Protein AF-A0A9E5ESQ4-F1 (afdb_monomer_lite)

Radius of gyration: 21.02 Å; chains: 1; bounding box: 56×25×42 Å

Secondary structure (DSSP, 8-state):
-TTTSS-EEEE-S--HHHHHHHHHHHHHHHSS---PPPSSPEEEE-----HHHHHHHHHHHHHHHHHHTT---

pLDDT: mean 91.94, std 8.53, range [55.62, 98.62]

Structure (mmCIF, N/CA/C/O backbone):
data_AF-A0A9E5ESQ4-F1
#
_entry.id   AF-A0A9E5ESQ4-F1
#
loop_
_atom_site.group_PDB
_atom_site.id
_atom_site.type_symbol
_atom_site.label_atom_id
_atom_site.label_alt_id
_atom_site.label_comp_id
_atom_site.label_asym_id
_atom_site.label_entity_id
_atom_site.label_seq_id
_atom_site.pdbx_PDB_ins_code
_atom_site.Cartn_x
_atom_site.Cartn_y
_atom_site.Cartn_z
_atom_site.occupancy
_atom_site.B_iso_or_equiv
_atom_site.auth_seq_id
_atom_site.auth_comp_id
_atom_site.auth_asym_id
_atom_site.auth_atom_id
_atom_site.pdbx_PDB_model_num
ATOM 1 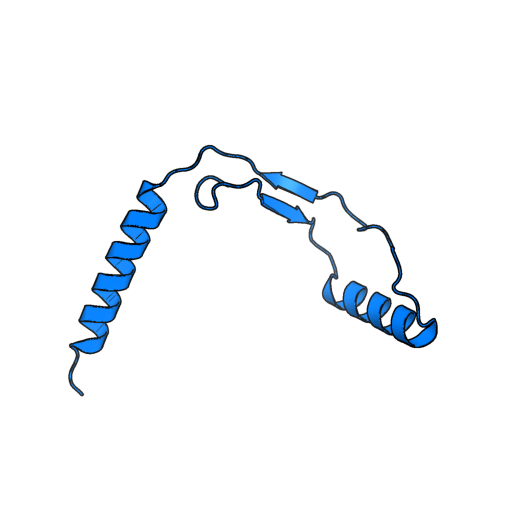N N . ALA A 1 1 ? 5.020 3.009 -13.659 1.00 82.44 1 ALA A N 1
ATOM 2 C CA . ALA A 1 1 ? 4.537 1.671 -14.068 1.00 82.44 1 ALA A CA 1
ATOM 3 C C . ALA A 1 1 ? 5.384 0.978 -15.143 1.00 82.44 1 ALA A C 1
ATOM 5 O O . ALA A 1 1 ? 5.303 -0.241 -15.238 1.00 82.44 1 ALA A O 1
ATOM 6 N N . SER A 1 2 ? 6.235 1.683 -15.902 1.00 92.56 2 SER A N 1
ATOM 7 C CA . SER A 1 2 ? 6.951 1.115 -17.062 1.00 92.56 2 SER A CA 1
ATOM 8 C C . SER A 1 2 ? 7.872 -0.072 -16.753 1.00 92.56 2 SER A C 1
ATOM 10 O O . SER A 1 2 ? 8.091 -0.920 -17.609 1.00 92.56 2 SER A O 1
ATOM 12 N N . ILE A 1 3 ? 8.391 -0.181 -15.529 1.00 95.00 3 ILE A N 1
ATOM 13 C CA . ILE A 1 3 ? 9.195 -1.340 -15.104 1.00 95.00 3 ILE A CA 1
ATOM 14 C C . ILE A 1 3 ? 8.300 -2.489 -14.612 1.00 95.00 3 ILE A C 1
ATOM 16 O O . ILE A 1 3 ? 8.570 -3.658 -14.880 1.00 95.00 3 ILE A O 1
ATOM 20 N N . PHE A 1 4 ? 7.233 -2.167 -13.879 1.00 94.19 4 PHE A N 1
ATOM 21 C CA . PHE A 1 4 ? 6.374 -3.155 -13.221 1.00 94.19 4 PHE A CA 1
ATOM 22 C C . PHE A 1 4 ? 5.371 -3.819 -14.174 1.00 94.19 4 PHE A C 1
ATOM 24 O O . PHE A 1 4 ? 4.923 -4.923 -13.886 1.00 94.19 4 PHE A O 1
ATOM 31 N N . GLY A 1 5 ? 5.041 -3.179 -15.301 1.00 93.44 5 GLY A N 1
ATOM 32 C CA . GLY A 1 5 ? 4.108 -3.717 -16.299 1.00 93.44 5 GLY A CA 1
ATOM 33 C C . GLY A 1 5 ? 2.636 -3.685 -15.877 1.00 93.44 5 GLY A C 1
ATOM 34 O O . GLY A 1 5 ? 1.796 -4.243 -16.572 1.00 93.44 5 GLY A O 1
ATOM 35 N N . VAL A 1 6 ? 2.325 -3.038 -14.753 1.00 95.50 6 VAL A N 1
ATOM 36 C CA . VAL A 1 6 ? 0.973 -2.875 -14.202 1.00 95.50 6 VAL A CA 1
ATOM 37 C C . VAL A 1 6 ? 0.791 -1.449 -13.670 1.00 95.50 6 VAL A C 1
ATOM 39 O O . VAL A 1 6 ? 1.798 -0.812 -13.322 1.00 95.50 6 VAL A O 1
ATOM 42 N N . PRO A 1 7 ? -0.451 -0.935 -13.582 1.00 96.69 7 PRO A N 1
ATOM 43 C CA . PRO A 1 7 ? -0.736 0.318 -12.888 1.00 96.69 7 PRO A CA 1
ATOM 44 C C . PRO A 1 7 ? -0.197 0.289 -11.454 1.00 96.69 7 PRO A C 1
ATOM 46 O O . PRO A 1 7 ? -0.339 -0.708 -10.745 1.00 96.69 7 PRO A O 1
ATOM 49 N N . VAL A 1 8 ? 0.437 1.379 -11.023 1.00 96.62 8 VAL A N 1
ATOM 50 C CA . VAL A 1 8 ? 0.990 1.504 -9.667 1.00 96.62 8 VAL A CA 1
ATOM 51 C C . VAL A 1 8 ? 0.162 2.514 -8.894 1.00 96.62 8 VAL A C 1
ATOM 53 O O . VAL A 1 8 ? 0.198 3.699 -9.216 1.00 96.62 8 VAL A O 1
ATOM 56 N N . ALA A 1 9 ? -0.562 2.049 -7.879 1.00 95.31 9 ALA A N 1
ATOM 57 C CA . ALA A 1 9 ? -1.297 2.906 -6.959 1.00 95.31 9 ALA A CA 1
ATOM 58 C C . ALA A 1 9 ? -0.405 3.312 -5.778 1.00 95.31 9 ALA A C 1
ATOM 60 O O . ALA A 1 9 ? 0.171 2.459 -5.103 1.00 95.31 9 ALA A O 1
ATOM 61 N N . VAL A 1 10 ? -0.306 4.614 -5.526 1.00 94.06 10 VAL A N 1
ATOM 62 C CA . VAL A 1 10 ? 0.443 5.209 -4.420 1.00 94.06 10 VAL A CA 1
ATOM 63 C C . VAL A 1 10 ? -0.547 5.950 -3.525 1.00 94.06 10 VAL A C 1
ATOM 65 O O . VAL A 1 10 ? -1.224 6.864 -4.001 1.00 94.06 10 VAL A O 1
ATOM 68 N N . PRO A 1 11 ? -0.687 5.562 -2.250 1.00 91.69 11 PRO A N 1
ATOM 69 C CA . PRO A 1 11 ? -1.538 6.291 -1.325 1.00 91.69 11 PRO A CA 1
ATOM 70 C C . PRO A 1 11 ? -0.862 7.606 -0.899 1.00 91.69 11 PRO A C 1
ATOM 72 O O . PRO A 1 11 ? 0.365 7.690 -0.822 1.00 91.69 11 PRO A O 1
ATOM 75 N N . ASN A 1 12 ? -1.657 8.648 -0.640 1.00 90.88 12 ASN A N 1
ATOM 76 C CA . ASN A 1 12 ? -1.138 9.918 -0.117 1.00 90.88 12 ASN A CA 1
ATOM 77 C C . ASN A 1 12 ? -0.547 9.726 1.280 1.00 90.88 12 ASN A C 1
ATOM 79 O O . ASN A 1 12 ? -1.220 9.076 2.080 1.00 90.88 12 ASN A O 1
ATOM 83 N N . PRO A 1 13 ? 0.609 10.334 1.610 1.00 90.31 13 PRO A N 1
ATOM 84 C CA . PRO A 1 13 ? 1.263 10.173 2.908 1.00 90.31 13 PRO A CA 1
ATOM 85 C C . PRO A 1 13 ? 0.298 10.239 4.099 1.00 90.31 13 PRO A C 1
ATOM 87 O O . PRO A 1 13 ? -0.550 11.126 4.163 1.00 90.31 13 PRO A O 1
ATOM 90 N N . GLY A 1 14 ? 0.450 9.313 5.044 1.00 89.25 14 GLY A N 1
ATOM 91 C CA . GLY A 1 14 ? -0.408 9.199 6.223 1.00 89.25 14 GLY A CA 1
ATOM 92 C C . GLY A 1 14 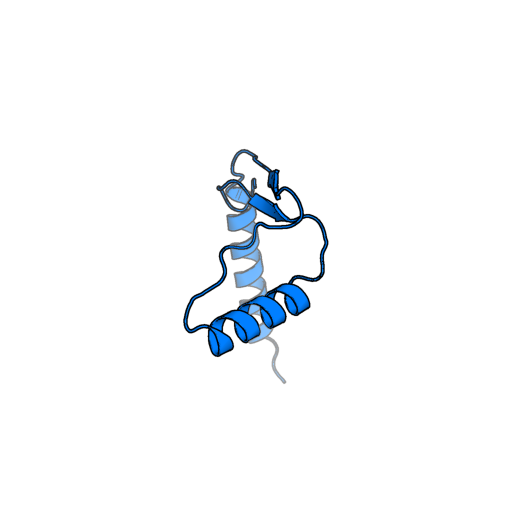? 0.179 8.262 7.278 1.00 89.25 14 GLY A C 1
ATOM 93 O O . GLY A 1 14 ? 1.247 7.674 7.083 1.00 89.25 14 GLY A O 1
ATOM 94 N N . GLU A 1 15 ? -0.521 8.106 8.399 1.00 93.00 15 GLU A N 1
ATOM 95 C CA . GLU A 1 15 ? -0.074 7.316 9.552 1.00 93.00 15 GLU A CA 1
ATOM 96 C C . GLU A 1 15 ? -0.487 5.839 9.443 1.00 93.00 15 GLU A C 1
ATOM 98 O O . GLU A 1 15 ? -1.050 5.259 10.368 1.00 93.00 15 GLU A O 1
ATOM 103 N N . TYR A 1 16 ? -0.165 5.177 8.326 1.00 91.62 16 TYR A N 1
ATOM 104 C CA . TYR A 1 16 ? -0.679 3.826 8.038 1.00 91.62 16 TYR A CA 1
ATOM 105 C C . TYR A 1 16 ? -0.360 2.777 9.109 1.00 91.62 16 TYR A C 1
ATOM 107 O O . TYR A 1 16 ? -1.078 1.784 9.241 1.00 91.62 16 TYR A O 1
ATOM 115 N N . VAL A 1 17 ? 0.722 2.978 9.868 1.00 95.44 17 VAL A N 1
ATOM 116 C CA . VAL A 1 17 ? 1.070 2.125 11.011 1.00 95.44 17 VAL A CA 1
ATOM 117 C C . VAL A 1 17 ? 0.076 2.327 12.157 1.00 95.44 17 VAL A C 1
ATOM 119 O O . VAL A 1 17 ? -0.445 1.341 12.678 1.00 95.44 17 VAL A O 1
ATOM 122 N N . ALA A 1 18 ? -0.221 3.578 12.521 1.00 95.25 18 ALA A N 1
ATOM 123 C CA . ALA A 1 18 ? -1.196 3.902 13.559 1.00 95.25 18 ALA A CA 1
ATOM 124 C C . ALA A 1 18 ? -2.605 3.451 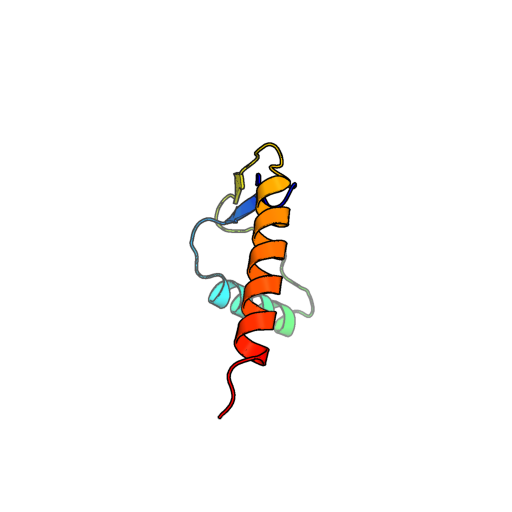13.146 1.00 95.25 18 ALA A C 1
ATOM 126 O O . ALA A 1 18 ? -3.285 2.775 13.919 1.00 95.25 18 ALA A O 1
ATOM 127 N N . ASP A 1 19 ? -2.997 3.697 11.894 1.00 93.69 19 ASP A N 1
ATOM 128 C CA . ASP A 1 19 ? -4.284 3.241 11.358 1.00 93.69 19 ASP A CA 1
ATOM 129 C C . ASP A 1 19 ? -4.386 1.711 11.347 1.00 93.69 19 ASP A C 1
ATOM 131 O O . ASP A 1 19 ? -5.453 1.129 11.567 1.00 93.69 19 ASP A O 1
ATOM 135 N N . GLY A 1 20 ? -3.273 1.031 11.057 1.00 95.00 20 GLY A N 1
ATOM 136 C CA . GLY A 1 20 ? -3.164 -0.421 11.121 1.00 95.00 20 GLY A CA 1
ATOM 137 C C . GLY A 1 20 ? -3.387 -0.937 12.540 1.00 95.00 20 GLY A C 1
ATOM 138 O O . GLY A 1 20 ? -4.211 -1.832 12.741 1.00 95.00 20 GLY A O 1
ATOM 139 N N . ALA A 1 21 ? -2.718 -0.329 13.521 1.00 97.75 21 ALA A N 1
ATOM 140 C CA . ALA A 1 21 ? -2.871 -0.668 14.931 1.00 97.75 21 ALA A CA 1
ATOM 141 C C . ALA A 1 21 ? -4.308 -0.428 15.423 1.00 97.75 21 ALA A C 1
ATOM 143 O O . ALA A 1 21 ? -4.895 -1.305 16.059 1.00 97.75 21 ALA A O 1
ATOM 144 N N . ALA A 1 22 ? -4.919 0.703 15.059 1.00 96.69 22 ALA A N 1
ATOM 145 C CA . ALA A 1 22 ? -6.304 1.015 15.405 1.00 96.69 22 ALA A CA 1
ATOM 146 C C . ALA A 1 22 ? -7.292 -0.003 14.808 1.00 96.69 22 ALA A C 1
ATOM 148 O O . ALA A 1 22 ? -8.169 -0.505 15.516 1.00 96.69 22 ALA A O 1
ATOM 149 N N . ARG A 1 23 ? -7.123 -0.380 13.528 1.00 96.88 23 ARG A N 1
ATOM 150 C CA . ARG A 1 23 ? -7.955 -1.417 12.888 1.00 96.88 23 ARG A CA 1
ATOM 151 C C . ARG A 1 23 ? -7.793 -2.776 13.564 1.00 96.88 23 ARG A C 1
ATOM 153 O O . ARG A 1 23 ? -8.784 -3.479 13.741 1.00 96.88 23 ARG A O 1
ATOM 160 N N . GLN A 1 24 ? -6.570 -3.153 13.934 1.00 98.12 24 GLN A N 1
ATOM 161 C CA . GLN A 1 24 ? -6.301 -4.416 14.624 1.00 98.12 24 GLN A CA 1
ATOM 162 C C . GLN A 1 24 ? -6.901 -4.439 16.034 1.00 98.12 24 GLN A C 1
ATOM 164 O O . GLN A 1 24 ? -7.522 -5.432 16.400 1.00 98.12 24 GLN A O 1
ATOM 169 N N . ALA A 1 25 ? -6.791 -3.347 16.794 1.00 98.50 25 ALA A N 1
ATOM 170 C CA . ALA A 1 25 ? -7.399 -3.231 18.118 1.00 98.50 25 ALA A CA 1
ATOM 171 C C . ALA A 1 25 ? -8.933 -3.316 18.049 1.00 98.50 25 ALA A C 1
ATOM 173 O O . ALA A 1 25 ? -9.550 -4.081 18.790 1.00 98.50 25 ALA A O 1
ATOM 174 N N . ALA A 1 26 ? -9.551 -2.594 17.110 1.00 98.44 26 ALA A N 1
ATOM 175 C CA . ALA A 1 26 ? -10.992 -2.660 16.878 1.00 98.44 26 ALA A CA 1
ATOM 176 C C . ALA A 1 26 ? -11.442 -4.056 16.418 1.00 98.44 26 ALA A C 1
ATOM 178 O O . ALA A 1 26 ? -12.487 -4.545 16.852 1.00 98.44 26 ALA A O 1
ATOM 179 N N . TRP A 1 27 ? -10.641 -4.732 15.589 1.00 98.38 27 TRP A N 1
ATOM 180 C CA . TRP A 1 27 ? -10.923 -6.106 15.185 1.00 98.38 27 TRP A CA 1
ATOM 181 C C . TRP A 1 27 ? -10.855 -7.067 16.374 1.00 98.38 27 TRP A C 1
ATOM 183 O O . TRP A 1 27 ? -11.792 -7.830 16.589 1.00 98.38 27 TRP A O 1
ATOM 193 N N . ALA A 1 28 ? -9.802 -6.996 17.187 1.00 98.62 28 ALA A N 1
ATOM 194 C CA . ALA A 1 28 ? -9.665 -7.834 18.374 1.00 98.62 28 ALA A CA 1
ATOM 195 C C . ALA A 1 28 ? -10.823 -7.627 19.366 1.00 98.62 28 ALA A C 1
ATOM 197 O O . ALA A 1 28 ? -11.313 -8.592 19.944 1.00 98.62 28 ALA A O 1
ATOM 198 N N . LEU A 1 29 ? -11.289 -6.383 19.523 1.00 98.38 29 LEU A N 1
ATOM 199 C CA . LEU A 1 29 ? -12.386 -6.037 20.426 1.00 98.38 29 LEU A CA 1
ATOM 200 C C . LEU A 1 29 ? -13.752 -6.540 19.939 1.00 98.38 29 LEU A C 1
ATOM 202 O O . LEU A 1 29 ? -14.564 -6.993 20.739 1.00 98.38 29 LEU A O 1
ATOM 206 N N . THR A 1 30 ? -14.028 -6.426 18.640 1.00 98.19 30 THR A N 1
ATOM 207 C CA . THR A 1 30 ? -15.367 -6.689 18.078 1.00 98.19 30 THR A CA 1
ATOM 208 C C . THR A 1 30 ? -15.505 -8.071 17.442 1.00 98.19 30 THR A C 1
ATOM 210 O O . THR A 1 30 ? -16.612 -8.495 17.119 1.00 98.19 30 THR A O 1
ATOM 213 N N . GLY A 1 31 ? -14.391 -8.765 17.197 1.00 98.44 31 GLY A N 1
ATOM 214 C CA . GLY A 1 31 ? -14.343 -9.992 16.400 1.00 98.44 31 GLY A CA 1
ATOM 215 C C . GLY A 1 31 ? -14.555 -9.769 14.896 1.00 98.44 31 GLY A C 1
ATOM 216 O O . 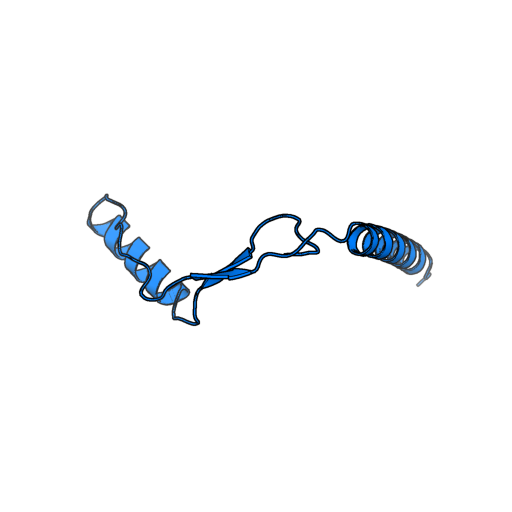GLY A 1 31 ? -14.452 -10.717 14.118 1.00 98.44 31 GLY A O 1
ATOM 217 N N . GLN A 1 32 ? -14.801 -8.530 14.455 1.00 98.00 32 GLN A N 1
ATOM 218 C CA . GLN A 1 32 ? -15.050 -8.180 13.059 1.00 98.00 32 GLN A CA 1
ATOM 219 C C . GLN A 1 32 ? -14.034 -7.153 12.563 1.00 98.00 32 GLN A C 1
ATOM 221 O O . GLN A 1 32 ? -13.756 -6.150 13.214 1.00 98.00 32 GLN A O 1
ATOM 226 N N . ARG A 1 33 ? -13.464 -7.394 11.382 1.00 97.00 33 ARG A N 1
ATOM 227 C CA . ARG A 1 33 ? -12.488 -6.475 10.795 1.00 97.00 33 ARG A CA 1
ATOM 228 C C . ARG A 1 33 ? -13.189 -5.188 10.328 1.00 97.00 33 ARG A C 1
ATOM 230 O O . ARG A 1 33 ? -14.073 -5.285 9.476 1.00 97.00 33 ARG A O 1
ATOM 237 N N . PRO A 1 34 ? -12.764 -3.995 10.783 1.00 96.75 34 PRO A N 1
ATOM 238 C CA . PRO A 1 34 ? -13.345 -2.745 10.306 1.00 96.75 34 PRO A CA 1
ATOM 239 C C . PRO A 1 34 ? -13.060 -2.493 8.820 1.00 96.75 34 PRO A C 1
ATOM 241 O O . PRO A 1 34 ? -11.942 -2.712 8.346 1.00 96.75 34 PRO A O 1
ATOM 244 N N . THR A 1 35 ? -14.051 -1.965 8.101 1.00 95.06 35 THR A N 1
ATOM 245 C CA . THR A 1 35 ? -13.961 -1.577 6.680 1.00 95.06 35 THR A CA 1
ATOM 246 C C . THR A 1 35 ? -13.824 -0.064 6.509 1.00 95.06 35 THR A C 1
ATOM 248 O O . THR A 1 35 ? -14.406 0.517 5.594 1.00 95.06 35 THR A O 1
ATOM 251 N N . TRP A 1 36 ? -13.105 0.593 7.425 1.00 92.31 36 TRP A N 1
ATOM 252 C CA . TRP A 1 36 ? -12.913 2.042 7.372 1.00 92.31 36 TRP A CA 1
ATOM 253 C C . TRP A 1 36 ? -12.275 2.451 6.040 1.00 92.31 36 TRP A C 1
ATOM 255 O O . TRP A 1 36 ? -11.327 1.779 5.607 1.00 92.31 36 TRP A O 1
ATOM 265 N N . PRO A 1 37 ? -12.770 3.525 5.398 1.00 86.19 37 PRO A N 1
ATOM 266 C CA . PRO A 1 37 ? -12.173 4.029 4.172 1.00 86.19 37 PRO A CA 1
ATOM 267 C C . PRO A 1 37 ? -10.716 4.441 4.415 1.00 86.19 37 PRO A C 1
ATOM 269 O O . PRO A 1 37 ? -10.281 4.648 5.549 1.00 86.19 37 PRO A O 1
ATOM 272 N N . LEU A 1 38 ? -9.942 4.525 3.336 1.00 78.81 38 LEU A N 1
ATOM 273 C CA . LEU A 1 38 ? -8.672 5.241 3.380 1.00 78.81 38 LEU A CA 1
ATOM 274 C C . LEU A 1 38 ? -8.990 6.735 3.413 1.00 78.81 38 LEU A C 1
ATOM 276 O O . LEU A 1 38 ? -9.810 7.196 2.619 1.00 78.81 38 LEU A O 1
ATOM 280 N N . ASP A 1 39 ? -8.326 7.480 4.292 1.00 74.19 39 ASP A N 1
ATOM 281 C CA . ASP A 1 39 ? -8.591 8.914 4.472 1.00 74.19 39 ASP A CA 1
ATOM 282 C C . ASP A 1 39 ? -8.199 9.761 3.254 1.00 74.19 39 ASP A C 1
ATOM 284 O O . ASP A 1 39 ? -8.577 10.927 3.150 1.00 74.19 39 ASP A O 1
ATOM 288 N N . ALA A 1 40 ? -7.464 9.182 2.301 1.00 75.44 40 ALA A N 1
ATOM 289 C CA . ALA A 1 40 ? -6.990 9.890 1.128 1.00 75.44 40 ALA A CA 1
ATOM 290 C C . ALA A 1 40 ? -7.047 9.030 -0.150 1.00 75.44 40 ALA A C 1
ATOM 292 O O . ALA A 1 40 ? -6.836 7.813 -0.097 1.00 75.44 40 ALA A O 1
ATOM 293 N N . PRO A 1 41 ? -7.303 9.655 -1.317 1.00 82.19 41 PRO A N 1
ATOM 294 C CA . PRO A 1 41 ? -7.357 8.956 -2.595 1.00 82.19 41 PRO A CA 1
ATOM 295 C C . PRO A 1 41 ? -5.987 8.398 -2.998 1.00 82.19 41 PRO A C 1
ATOM 297 O O . PRO A 1 41 ? -4.939 8.941 -2.645 1.00 82.19 41 PRO A O 1
ATOM 300 N N . LEU A 1 42 ? -6.007 7.317 -3.779 1.00 90.88 42 LEU A N 1
ATOM 301 C CA . LEU A 1 42 ? -4.817 6.745 -4.406 1.00 90.88 42 LEU A CA 1
ATOM 302 C C . LEU A 1 42 ? -4.443 7.560 -5.647 1.00 90.88 42 LEU A C 1
ATOM 304 O O . LEU A 1 42 ? -5.291 7.805 -6.506 1.00 90.88 42 LEU A O 1
ATOM 308 N N . GLN A 1 43 ? -3.166 7.901 -5.796 1.00 94.19 43 GLN A N 1
ATOM 309 C CA . GLN A 1 43 ? -2.625 8.345 -7.074 1.00 94.19 43 GLN A CA 1
ATOM 310 C C . GLN A 1 43 ? -2.180 7.125 -7.881 1.00 94.19 43 GLN A C 1
A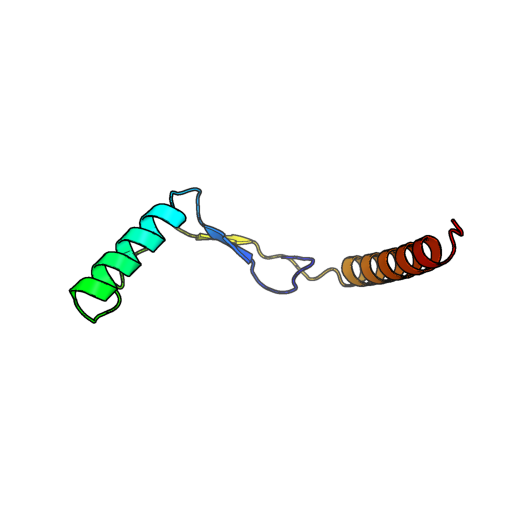TOM 312 O O . GLN A 1 43 ? -1.336 6.353 -7.433 1.00 94.19 43 GLN A O 1
ATOM 317 N N . THR A 1 44 ? -2.734 6.946 -9.080 1.00 96.12 44 THR A N 1
ATOM 318 C CA . THR A 1 44 ? -2.367 5.826 -9.959 1.00 96.12 44 THR A CA 1
ATOM 319 C C . THR A 1 44 ? -1.439 6.301 -11.069 1.00 96.12 44 THR A C 1
ATOM 321 O O . THR A 1 44 ? -1.720 7.285 -11.747 1.00 96.12 44 THR A O 1
ATOM 324 N N . TYR A 1 45 ? -0.332 5.586 -11.261 1.00 96.44 45 TYR A N 1
ATOM 325 C CA . TYR A 1 45 ? 0.634 5.831 -12.325 1.00 96.44 45 TYR A CA 1
ATOM 326 C C . TYR A 1 45 ? 0.592 4.702 -13.346 1.00 96.44 45 TYR A C 1
ATOM 328 O O . TYR A 1 45 ? 0.866 3.547 -13.011 1.00 96.44 45 TYR A O 1
ATOM 336 N N . GLU A 1 46 ? 0.358 5.055 -14.606 1.00 97.44 46 GLU A N 1
ATOM 337 C CA . GLU A 1 46 ? 0.350 4.141 -15.747 1.00 97.44 46 GLU A CA 1
ATOM 338 C C . GLU A 1 46 ? 1.433 4.528 -16.755 1.00 97.44 46 GLU A C 1
ATOM 340 O O . GLU A 1 46 ? 1.782 5.698 -16.899 1.00 97.44 46 GLU A O 1
ATOM 345 N N . ALA A 1 47 ? 2.027 3.531 -17.406 1.00 95.50 47 ALA A N 1
ATOM 346 C CA . ALA A 1 47 ? 3.038 3.721 -18.440 1.00 95.50 47 ALA A CA 1
ATOM 347 C C . ALA A 1 47 ? 3.236 2.412 -19.211 1.00 95.50 47 ALA A C 1
ATOM 349 O O . ALA A 1 47 ? 3.134 1.332 -18.625 1.00 95.50 47 ALA A O 1
ATOM 350 N N . ALA A 1 48 ? 3.585 2.519 -20.494 1.00 96.50 48 ALA A N 1
ATOM 351 C CA . ALA A 1 48 ? 3.975 1.371 -21.306 1.00 96.50 48 ALA A CA 1
ATOM 352 C C . ALA A 1 48 ? 5.190 0.652 -20.700 1.00 96.50 48 ALA A C 1
ATOM 354 O O . ALA A 1 48 ? 6.095 1.294 -20.156 1.00 96.50 48 ALA A O 1
ATOM 355 N N . ILE A 1 49 ? 5.211 -0.680 -20.793 1.00 96.31 49 ILE A N 1
ATOM 356 C CA . ILE A 1 49 ? 6.323 -1.482 -20.278 1.00 96.31 49 ILE A CA 1
ATOM 357 C C . ILE A 1 49 ? 7.611 -1.212 -21.070 1.00 96.31 49 ILE A C 1
ATOM 359 O O . ILE A 1 49 ? 7.583 -1.062 -22.290 1.00 96.31 49 ILE A O 1
ATOM 363 N N . THR A 1 50 ? 8.751 -1.181 -20.380 1.00 97.00 50 THR A N 1
ATOM 364 C CA . THR A 1 50 ? 10.091 -1.087 -20.981 1.00 97.00 50 THR A CA 1
ATOM 365 C C . THR A 1 50 ? 10.910 -2.321 -20.584 1.00 97.00 50 THR A C 1
ATOM 367 O O . THR A 1 50 ? 11.644 -2.277 -19.590 1.00 97.00 50 THR A O 1
ATOM 370 N N . PRO A 1 51 ? 10.776 -3.446 -21.316 1.00 93.94 51 PRO A N 1
ATOM 371 C CA . PRO A 1 51 ? 11.376 -4.732 -20.942 1.00 93.94 51 PRO A CA 1
ATOM 372 C C . PRO A 1 51 ? 12.894 -4.667 -20.730 1.00 93.94 51 PRO A C 1
ATOM 374 O O . PRO A 1 51 ? 13.421 -5.254 -19.782 1.00 93.94 51 PRO A O 1
ATOM 377 N N . GLN A 1 52 ? 13.571 -3.842 -21.532 1.00 96.50 52 GLN A N 1
ATOM 378 C CA . GLN A 1 52 ? 15.027 -3.709 -21.553 1.00 96.50 52 GLN A CA 1
ATOM 379 C C . GLN A 1 52 ? 15.602 -3.252 -20.206 1.00 96.50 52 GLN A C 1
ATOM 381 O O . GLN A 1 52 ? 16.744 -3.569 -19.882 1.00 96.50 52 GLN A O 1
ATOM 386 N N . VAL A 1 53 ? 14.829 -2.519 -19.393 1.00 95.62 53 VAL A N 1
ATOM 387 C CA . VAL A 1 53 ? 15.278 -2.082 -18.060 1.00 95.62 53 VAL A CA 1
ATOM 388 C C . VAL A 1 53 ? 15.453 -3.282 -17.128 1.00 95.62 53 VAL A C 1
ATOM 390 O O . VAL A 1 53 ? 16.446 -3.360 -16.405 1.00 95.62 53 VAL A O 1
ATOM 393 N N . ARG A 1 54 ? 14.517 -4.241 -17.155 1.00 94.25 54 ARG A N 1
ATOM 394 C CA . ARG A 1 54 ? 14.592 -5.447 -16.315 1.00 94.25 54 ARG A CA 1
ATOM 395 C C . ARG A 1 54 ? 15.667 -6.412 -16.800 1.00 94.25 54 ARG A C 1
ATOM 397 O O . ARG A 1 54 ? 16.350 -6.997 -15.965 1.00 94.25 54 ARG A O 1
ATOM 404 N N . GLU A 1 55 ? 15.826 -6.546 -18.114 1.00 96.00 55 GLU A N 1
ATOM 405 C CA . GLU A 1 55 ? 16.873 -7.367 -18.740 1.00 96.00 55 GLU A CA 1
ATOM 406 C C . GLU A 1 55 ? 18.266 -6.876 -18.333 1.00 96.00 55 GLU A C 1
ATOM 408 O O . GLU A 1 55 ? 19.022 -7.615 -17.704 1.00 96.00 55 GLU A O 1
ATOM 413 N N . ARG A 1 56 ? 18.556 -5.586 -18.552 1.00 96.25 56 ARG A N 1
ATOM 414 C CA . ARG A 1 56 ? 19.846 -4.982 -18.178 1.00 96.25 56 ARG A CA 1
ATOM 415 C C . ARG A 1 56 ? 20.115 -5.047 -16.678 1.00 96.25 56 ARG A C 1
ATOM 417 O O . ARG A 1 56 ? 21.245 -5.289 -16.261 1.00 96.25 56 ARG A O 1
ATOM 424 N N . TYR A 1 57 ? 19.088 -4.848 -15.847 1.00 95.56 57 TYR A N 1
ATOM 425 C CA . TYR A 1 57 ? 19.228 -5.014 -14.400 1.00 95.56 57 TYR A CA 1
ATOM 426 C C . TYR A 1 57 ? 19.606 -6.458 -14.029 1.00 95.56 57 TYR A C 1
ATOM 428 O O . TYR A 1 57 ? 20.471 -6.667 -13.177 1.00 95.56 57 TYR A O 1
ATOM 436 N N . ALA A 1 58 ? 18.988 -7.458 -14.666 1.00 96.25 58 ALA A N 1
ATOM 437 C CA . ALA A 1 58 ? 19.295 -8.863 -14.418 1.00 96.25 58 ALA A CA 1
ATOM 438 C C . ALA A 1 58 ? 20.734 -9.218 -14.825 1.00 96.25 58 ALA A C 1
ATOM 440 O O . ALA A 1 58 ? 21.428 -9.871 -14.048 1.00 96.25 58 ALA A O 1
ATOM 441 N N . GLU A 1 59 ? 21.193 -8.745 -15.986 1.00 97.38 59 GLU A N 1
ATOM 442 C CA . GLU A 1 59 ? 22.578 -8.898 -16.452 1.00 97.38 59 GLU A CA 1
ATOM 443 C C . GLU A 1 59 ? 23.578 -8.292 -15.459 1.00 97.38 59 GLU A C 1
ATOM 445 O O . GLU A 1 59 ? 24.500 -8.974 -15.006 1.00 97.38 59 GLU A O 1
ATOM 450 N N . ALA A 1 60 ? 23.359 -7.035 -15.055 1.00 96.75 60 ALA A N 1
ATOM 451 C CA . ALA A 1 60 ? 24.226 -6.333 -14.111 1.00 96.75 60 ALA A CA 1
ATOM 452 C C . ALA A 1 60 ? 24.281 -7.033 -12.744 1.00 96.75 60 ALA A C 1
ATOM 454 O O . ALA A 1 60 ? 25.361 -7.198 -12.174 1.00 96.75 60 ALA A O 1
ATOM 455 N N . ARG A 1 61 ? 23.131 -7.495 -12.234 1.00 96.44 61 ARG A N 1
ATOM 456 C CA . ARG A 1 61 ? 23.049 -8.271 -10.989 1.00 96.44 61 ARG A CA 1
ATOM 457 C C . ARG A 1 61 ? 23.873 -9.555 -11.078 1.00 96.44 61 ARG A C 1
ATOM 459 O O . ARG A 1 61 ? 24.632 -9.844 -10.157 1.00 96.44 61 ARG A O 1
ATOM 466 N N . THR A 1 62 ? 23.733 -10.316 -12.165 1.00 97.00 62 THR A N 1
ATOM 467 C CA . THR A 1 62 ? 24.494 -11.557 -12.379 1.00 97.00 62 THR A CA 1
ATOM 468 C C . THR A 1 62 ? 25.994 -11.284 -12.428 1.00 97.00 62 THR A C 1
ATOM 470 O O . THR A 1 62 ? 26.763 -11.964 -11.753 1.00 97.00 62 THR A O 1
ATOM 473 N N . HIS A 1 63 ? 26.408 -10.258 -13.171 1.00 94.44 63 HIS A N 1
ATOM 474 C CA . HIS A 1 63 ? 27.807 -9.856 -13.265 1.00 94.44 63 HIS A CA 1
ATOM 475 C C . HIS A 1 63 ? 28.392 -9.463 -11.898 1.00 94.44 63 HIS A C 1
ATOM 477 O O . HIS A 1 63 ? 29.471 -9.927 -11.536 1.00 94.44 63 HIS A O 1
ATOM 483 N N . TRP A 1 64 ? 27.670 -8.670 -11.100 1.00 91.88 64 TRP A N 1
ATOM 484 C CA . TRP A 1 64 ? 28.134 -8.258 -9.771 1.00 91.88 64 TRP A CA 1
ATOM 485 C C . TRP A 1 64 ? 28.263 -9.435 -8.796 1.00 91.88 64 TRP A C 1
ATOM 487 O O . TRP A 1 64 ? 29.263 -9.542 -8.089 1.00 91.88 64 TRP A O 1
ATOM 497 N N . LEU A 1 65 ? 27.298 -10.359 -8.792 1.00 93.31 65 LEU A N 1
ATOM 498 C CA . LEU A 1 65 ? 27.375 -11.569 -7.967 1.00 93.31 65 LEU A CA 1
ATOM 499 C C . LEU A 1 65 ? 28.562 -12.457 -8.366 1.00 93.31 65 LEU A C 1
ATOM 501 O O . LEU A 1 65 ? 29.251 -12.979 -7.491 1.00 93.31 65 LEU A O 1
ATOM 505 N N . ALA A 1 66 ? 28.844 -12.591 -9.665 1.00 90.62 66 ALA A N 1
ATOM 506 C CA . ALA A 1 66 ? 30.009 -13.331 -10.148 1.00 90.62 66 ALA A CA 1
ATOM 507 C C . ALA A 1 66 ? 31.331 -12.692 -9.681 1.00 90.62 66 ALA A C 1
ATOM 509 O O . ALA A 1 66 ? 32.237 -13.402 -9.245 1.00 90.62 66 ALA A O 1
ATOM 510 N N . GLN A 1 67 ? 31.427 -11.358 -9.694 1.00 87.56 67 GLN A N 1
ATOM 511 C CA . GLN A 1 67 ? 32.599 -10.640 -9.183 1.00 87.56 67 GLN A CA 1
ATOM 512 C C . GLN A 1 67 ? 32.763 -10.783 -7.666 1.00 87.56 67 GLN A C 1
ATOM 514 O O . GLN A 1 67 ? 33.856 -11.094 -7.203 1.00 87.56 67 GLN A O 1
ATOM 519 N N . ALA A 1 68 ? 31.685 -10.618 -6.894 1.00 84.38 68 ALA A N 1
ATOM 520 C CA . ALA A 1 68 ? 31.711 -10.759 -5.437 1.00 84.38 68 ALA A CA 1
ATOM 521 C C . ALA A 1 68 ? 32.126 -12.171 -4.986 1.00 84.38 68 ALA A C 1
ATOM 523 O O . ALA A 1 68 ? 32.780 -12.326 -3.961 1.00 84.38 68 ALA A O 1
ATOM 524 N N . SER A 1 69 ? 31.793 -13.190 -5.784 1.00 80.75 69 SER A N 1
ATOM 525 C CA . SER A 1 69 ? 32.204 -14.584 -5.564 1.00 80.75 69 SER A CA 1
ATOM 526 C C . SER A 1 69 ? 33.678 -14.851 -5.902 1.00 80.75 69 SER A C 1
ATOM 528 O O . SER A 1 69 ? 34.196 -15.912 -5.567 1.00 80.75 69 SER A O 1
ATOM 530 N N . SER A 1 70 ? 34.338 -13.918 -6.597 1.00 76.44 70 SER A N 1
ATOM 531 C CA . SER A 1 70 ? 35.696 -14.070 -7.135 1.00 76.44 70 SER A CA 1
ATOM 532 C C . SER A 1 70 ? 36.764 -13.303 -6.343 1.00 76.44 70 SER A C 1
ATOM 534 O O . SER A 1 70 ? 37.944 -13.428 -6.664 1.00 7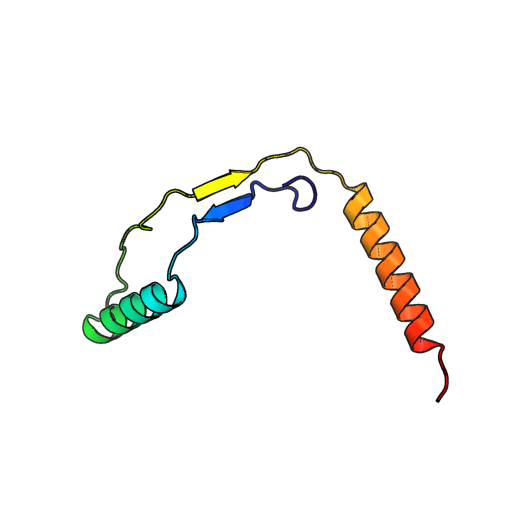6.44 70 SER A O 1
ATOM 536 N N . THR A 1 71 ? 36.391 -12.520 -5.323 1.00 63.84 71 THR A N 1
ATOM 537 C CA . THR A 1 71 ? 37.343 -11.840 -4.427 1.00 63.84 71 THR A CA 1
ATOM 538 C C . THR A 1 71 ? 37.820 -12.824 -3.347 1.00 63.84 71 THR A C 1
ATOM 540 O O . THR A 1 71 ? 37.007 -13.201 -2.500 1.00 63.84 71 THR A O 1
ATOM 543 N N . PRO A 1 72 ? 39.095 -13.264 -3.334 1.00 64.31 72 PRO A N 1
ATOM 544 C CA . PRO A 1 72 ? 39.624 -14.084 -2.249 1.00 64.31 72 PRO A CA 1
ATOM 545 C C . PRO A 1 72 ? 39.945 -13.220 -1.016 1.00 64.31 72 PRO A C 1
ATOM 547 O O . PRO A 1 72 ? 40.225 -12.028 -1.156 1.00 64.31 72 PRO A O 1
ATOM 550 N N . SER A 1 73 ? 39.877 -13.841 0.170 1.00 55.62 73 SER A N 1
ATOM 551 C CA . SER A 1 73 ? 40.207 -13.253 1.484 1.00 55.62 73 SER A CA 1
ATOM 552 C C . SER A 1 73 ? 41.647 -12.767 1.603 1.00 55.62 73 SER A C 1
ATOM 554 O O . SER A 1 73 ? 42.544 -13.456 1.067 1.00 55.62 73 SER A O 1
#

Sequence (73 aa):
ASIFGVPVAVPNPGEYVADGAARQAAWALTGQRPTWPLDAPLQTYEAAITPQVRERYAEARTHWLAQASSTPS

Foldseek 3Di:
DQAVQDKDWDWDDDDVVVVVVVQVVVCVVPVDGDPDDDPTDIDIDDDHHDVVVVVVVVVVVVVVVVVVVVDDD